Protein AF-A0A382DPL1-F1 (afdb_monomer)

Mean predicted aligned error: 4.15 Å

Foldseek 3Di:
DVVVVQLLVCCCVVVVDQAAEPAQEQDDPPDPDDPDGRVVVLVVVCVVCVVPPRYHYDHCCVVQVDPAPLSVLVVVCVVPVPDAAEAEDELVCLQCLVVGDPSVSVLVRYAYEYEYEPPRVVSNCVHPNNVPDDCVRYPYDDGDYDPDDPVVVVVD

Secondary structure (DSSP, 8-state):
-HHHHHHHHHHHHHHT-S-EEEE--SS-TTSSS-SS-HHHHHHHHHHHTTT-TTEEEE--HHHHT---HHHHHHHHHHH-TT---EEEEEHHHHHTGGGSTTHHHHHHHSEEEEE--TTTHHHHHTSHHHHHS-TTTEEEE--------TTGGG--

Radius of gyration: 15.37 Å; Cα contacts (8 Å, |Δi|>4): 193; chains: 1; bounding box: 34×36×38 Å

Organism: NCBI:txid408172

InterPro domains:
  IPR004821 Cytidyltransferase-like domain [PF01467] (1-155)
  IPR005248 Nicotinate/nicotinamide nucleotide adenylyltransferase [PTHR39321] (1-155)
  IPR014729 Rossmann-like alpha/beta/alpha sandwich fold [G3DSA:3.40.50.620] (1-156)

Structure (mmCIF, N/CA/C/O backbone):
data_AF-A0A382DPL1-F1
#
_entry.id   AF-A0A382DPL1-F1
#
loop_
_atom_site.group_PDB
_atom_site.id
_atom_site.type_symbol
_atom_site.label_atom_id
_atom_site.label_alt_id
_atom_site.label_comp_id
_atom_site.label_asym_id
_atom_site.label_entity_id
_atom_site.label_seq_id
_atom_site.pdbx_PDB_ins_code
_atom_site.Cartn_x
_atom_site.Cartn_y
_atom_site.Cartn_z
_atom_site.occupancy
_atom_site.B_iso_or_equiv
_atom_site.auth_seq_id
_atom_site.auth_comp_id
_atom_site.auth_asym_id
_atom_site.auth_atom_id
_atom_site.pdbx_PDB_model_num
ATOM 1 N N . HIS A 1 1 ? 4.024 -7.344 -13.446 1.00 90.81 1 HIS A N 1
ATOM 2 C CA . HIS A 1 1 ? 4.317 -8.790 -13.525 1.00 90.81 1 HIS A CA 1
ATOM 3 C C . HIS A 1 1 ? 3.385 -9.593 -12.619 1.00 90.81 1 HIS A C 1
ATOM 5 O O . HIS A 1 1 ? 2.714 -9.003 -11.774 1.00 90.81 1 HIS A O 1
ATOM 11 N N . ILE A 1 2 ? 3.393 -10.926 -12.748 1.00 90.69 2 ILE A N 1
ATOM 12 C CA . ILE A 1 2 ? 2.473 -11.855 -12.063 1.00 90.69 2 ILE A CA 1
ATOM 13 C C . ILE A 1 2 ? 2.517 -11.777 -10.528 1.00 90.69 2 ILE A C 1
ATOM 15 O O . ILE A 1 2 ? 1.486 -11.929 -9.882 1.00 90.69 2 ILE A O 1
ATOM 19 N N . GLY A 1 3 ? 3.676 -11.458 -9.936 1.00 92.12 3 GLY A N 1
ATOM 20 C CA . GLY A 1 3 ? 3.795 -11.275 -8.481 1.00 92.12 3 GLY A CA 1
ATOM 21 C C . GLY A 1 3 ? 2.789 -10.270 -7.894 1.00 92.12 3 GLY A C 1
ATOM 22 O O . GLY A 1 3 ? 2.149 -10.569 -6.893 1.00 92.12 3 GLY A O 1
ATOM 23 N N . HIS A 1 4 ? 2.568 -9.124 -8.555 1.00 94.50 4 HIS A N 1
ATOM 24 C CA . HIS A 1 4 ? 1.589 -8.128 -8.095 1.00 94.50 4 HIS A CA 1
ATOM 25 C C . HIS A 1 4 ? 0.142 -8.636 -8.189 1.00 94.50 4 HIS A C 1
ATOM 27 O O . HIS A 1 4 ? -0.670 -8.336 -7.316 1.00 94.50 4 HIS A O 1
ATOM 33 N N . ILE A 1 5 ? -0.175 -9.433 -9.217 1.00 95.38 5 ILE A N 1
ATOM 34 C CA . ILE A 1 5 ? -1.504 -10.037 -9.396 1.00 95.38 5 ILE A CA 1
ATOM 35 C C . ILE A 1 5 ? -1.773 -11.045 -8.280 1.00 95.38 5 ILE A C 1
ATOM 37 O O . ILE A 1 5 ? -2.808 -10.967 -7.628 1.00 95.38 5 ILE A O 1
ATOM 41 N N . LYS A 1 6 ? -0.822 -11.947 -8.006 1.00 94.50 6 LYS A N 1
ATOM 42 C CA . LYS A 1 6 ? -0.971 -12.956 -6.948 1.00 94.50 6 LYS A CA 1
ATOM 43 C C . LYS A 1 6 ? -1.140 -12.313 -5.564 1.00 94.50 6 LYS A C 1
ATOM 45 O O . LYS A 1 6 ? -2.035 -12.715 -4.833 1.00 94.50 6 LYS A O 1
ATOM 50 N N . ILE A 1 7 ? -0.370 -11.267 -5.245 1.00 95.44 7 ILE A N 1
ATOM 51 C CA . ILE A 1 7 ? -0.558 -10.486 -4.006 1.00 95.44 7 ILE A CA 1
ATOM 52 C C . ILE A 1 7 ? -1.963 -9.868 -3.949 1.00 95.44 7 ILE A C 1
ATOM 54 O O . ILE A 1 7 ? -2.631 -9.948 -2.924 1.00 95.44 7 ILE A O 1
ATOM 58 N N . SER A 1 8 ? -2.429 -9.281 -5.055 1.00 96.75 8 SER A N 1
ATOM 59 C CA . SER A 1 8 ? -3.752 -8.644 -5.121 1.00 96.75 8 SER A CA 1
ATOM 60 C C . SER A 1 8 ? -4.887 -9.656 -4.923 1.00 96.75 8 SER A C 1
ATOM 62 O O . SER A 1 8 ? -5.819 -9.389 -4.169 1.00 96.75 8 SER A O 1
ATOM 64 N N . ARG A 1 9 ? -4.797 -10.838 -5.545 1.00 96.12 9 ARG A N 1
ATOM 65 C CA . ARG A 1 9 ? -5.772 -11.926 -5.371 1.00 96.12 9 ARG A CA 1
ATOM 66 C C . ARG A 1 9 ? -5.817 -12.427 -3.929 1.00 96.12 9 ARG A C 1
ATOM 68 O O . ARG A 1 9 ? -6.902 -12.537 -3.367 1.00 96.12 9 ARG A O 1
ATOM 75 N N . GLU A 1 10 ? -4.659 -12.669 -3.316 1.00 96.00 10 GLU A N 1
ATOM 76 C CA . GLU A 1 10 ? -4.590 -13.108 -1.917 1.00 96.00 10 GLU A CA 1
ATOM 77 C C . GLU A 1 10 ? -5.125 -12.046 -0.952 1.00 96.00 10 GLU A C 1
ATOM 79 O O . GLU A 1 10 ? -5.878 -12.376 -0.038 1.00 96.00 10 GLU A O 1
ATOM 84 N N . ALA A 1 11 ? -4.802 -10.766 -1.173 1.00 96.81 11 ALA A N 1
ATOM 85 C CA . ALA A 1 11 ? -5.351 -9.670 -0.379 1.00 96.81 11 ALA A CA 1
ATOM 86 C C . ALA A 1 11 ? -6.881 -9.617 -0.490 1.00 96.81 11 ALA A C 1
ATOM 88 O O . ALA A 1 11 ? -7.566 -9.596 0.531 1.00 96.81 11 ALA A O 1
ATOM 89 N N . LYS A 1 12 ? -7.421 -9.665 -1.716 1.00 97.00 12 LYS A N 1
ATOM 90 C CA . LYS A 1 12 ? -8.871 -9.674 -1.942 1.00 97.00 12 LYS A CA 1
ATOM 91 C C . LYS A 1 12 ? -9.543 -10.861 -1.261 1.00 97.00 12 LYS A C 1
ATOM 93 O O . LYS A 1 12 ? -10.526 -10.658 -0.559 1.00 97.00 12 LYS A O 1
ATOM 98 N N . LYS A 1 13 ? -9.012 -12.075 -1.431 1.00 96.12 13 LYS A N 1
ATOM 99 C CA . LYS A 1 13 ? -9.584 -13.294 -0.843 1.00 96.12 13 LYS A CA 1
ATOM 100 C C . LYS A 1 13 ? -9.562 -13.248 0.686 1.00 96.12 13 LYS A C 1
ATOM 102 O O . LYS A 1 13 ? -10.585 -13.485 1.317 1.00 96.12 13 LYS A O 1
ATOM 107 N N . LYS A 1 14 ? -8.409 -12.936 1.284 1.00 95.81 14 LYS A N 1
ATOM 108 C CA . LYS A 1 14 ? -8.207 -13.024 2.739 1.00 95.81 14 LYS A CA 1
ATOM 109 C C . LYS A 1 14 ? -8.893 -11.903 3.520 1.00 95.81 14 LYS A C 1
ATOM 111 O O . LYS A 1 14 ? -9.301 -12.128 4.654 1.00 95.81 14 LYS A O 1
ATOM 116 N N . PHE A 1 15 ? -9.012 -10.719 2.925 1.00 95.44 15 PHE A N 1
ATOM 117 C CA . PHE A 1 15 ? -9.582 -9.533 3.576 1.00 95.44 15 PHE A CA 1
ATOM 118 C C . PHE A 1 15 ? -10.925 -9.106 2.978 1.00 95.44 15 PHE A C 1
ATOM 120 O O . PHE A 1 15 ? -11.406 -8.030 3.305 1.00 95.44 15 PHE A O 1
ATOM 127 N N . LYS A 1 16 ? -11.519 -9.936 2.104 1.00 96.69 16 LYS A N 1
ATOM 128 C CA . LYS A 1 16 ? -12.815 -9.697 1.446 1.00 96.69 16 LYS A CA 1
ATOM 129 C C . LYS A 1 16 ? -12.922 -8.300 0.814 1.00 96.69 16 LYS A C 1
ATOM 131 O O . LYS A 1 16 ? -13.961 -7.662 0.880 1.00 96.69 16 LYS A O 1
ATOM 136 N N . LEU A 1 17 ? -11.834 -7.820 0.204 1.00 97.38 17 LEU A N 1
ATOM 137 C CA . LEU A 1 17 ? -11.783 -6.469 -0.366 1.00 97.38 17 LEU A CA 1
ATOM 138 C C . LEU A 1 17 ? -12.744 -6.351 -1.556 1.00 97.38 17 LEU A C 1
ATOM 140 O O . LEU A 1 17 ? -12.694 -7.190 -2.463 1.00 97.38 17 LEU A O 1
ATOM 144 N N . ASP A 1 18 ? -13.534 -5.281 -1.620 1.00 96.94 18 ASP A N 1
ATOM 145 C CA . ASP A 1 18 ? -14.447 -5.023 -2.745 1.00 96.94 18 ASP A CA 1
ATOM 146 C C . ASP A 1 18 ? -13.667 -4.881 -4.056 1.00 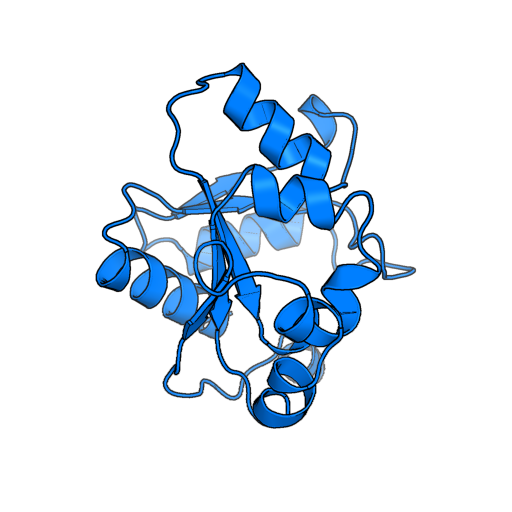96.94 18 ASP A C 1
ATOM 148 O O . ASP A 1 18 ? -13.871 -5.618 -5.029 1.00 96.94 18 ASP A O 1
ATOM 152 N N . TYR A 1 19 ? -12.669 -4.001 -4.044 1.00 96.75 19 TYR A N 1
ATOM 153 C CA . TYR A 1 19 ? -11.777 -3.745 -5.164 1.00 96.75 19 TYR A CA 1
ATOM 154 C C . TYR A 1 19 ? -10.377 -3.359 -4.678 1.00 96.75 19 TYR A C 1
ATOM 156 O O . TYR A 1 19 ? -10.152 -3.011 -3.520 1.00 96.75 19 TYR A O 1
ATOM 164 N N . ILE A 1 20 ? -9.407 -3.421 -5.586 1.00 98.38 20 ILE A N 1
ATOM 165 C CA . ILE A 1 20 ? -8.025 -3.010 -5.349 1.00 98.38 20 ILE A CA 1
ATOM 166 C C . ILE A 1 20 ? -7.653 -1.957 -6.377 1.00 98.38 20 ILE A C 1
ATOM 168 O O . ILE A 1 20 ? -7.856 -2.142 -7.575 1.00 98.38 20 ILE A O 1
ATOM 172 N N . ILE A 1 21 ? -7.043 -0.864 -5.927 1.00 98.06 21 ILE A N 1
ATOM 173 C CA . ILE A 1 21 ? -6.502 0.143 -6.834 1.00 98.06 21 ILE A CA 1
ATOM 174 C C . ILE A 1 21 ? -4.989 0.001 -6.911 1.00 98.06 21 ILE A C 1
ATOM 176 O O . ILE A 1 21 ? -4.270 0.190 -5.931 1.00 98.06 21 ILE A O 1
ATOM 180 N N . TRP A 1 22 ? -4.485 -0.264 -8.111 1.00 97.88 22 TRP A N 1
ATOM 181 C CA . TRP A 1 22 ? -3.080 -0.049 -8.423 1.00 97.88 22 TRP A CA 1
ATOM 182 C C . TRP A 1 22 ? -2.883 1.425 -8.770 1.00 97.88 22 TRP A C 1
ATOM 184 O O . TRP A 1 22 ? -3.079 1.857 -9.911 1.00 97.88 22 TRP A O 1
ATOM 194 N N . ALA A 1 23 ? -2.505 2.201 -7.755 1.00 96.38 23 ALA A N 1
ATOM 195 C CA . ALA A 1 23 ? -2.141 3.603 -7.899 1.00 96.38 23 ALA A CA 1
ATOM 196 C C . ALA A 1 23 ? -0.731 3.713 -8.500 1.00 96.38 23 ALA A C 1
ATOM 198 O O . ALA A 1 23 ? 0.278 3.544 -7.813 1.00 96.38 23 ALA A O 1
ATOM 199 N N . ILE A 1 24 ? -0.657 3.966 -9.805 1.00 94.81 24 ILE A N 1
ATOM 200 C CA . ILE A 1 24 ? 0.618 4.112 -10.509 1.00 94.81 24 ILE A CA 1
ATOM 201 C C . ILE A 1 24 ? 1.196 5.498 -10.201 1.00 94.81 24 ILE A C 1
ATOM 203 O O . ILE A 1 24 ? 0.476 6.489 -10.255 1.00 94.81 24 ILE A O 1
ATOM 207 N N . THR A 1 25 ? 2.492 5.578 -9.899 1.00 92.44 25 THR A N 1
ATOM 208 C CA . THR A 1 25 ? 3.187 6.843 -9.591 1.00 92.44 25 THR A CA 1
ATOM 209 C C . THR A 1 25 ? 4.021 7.339 -10.772 1.00 92.44 25 THR A C 1
ATOM 211 O O . THR A 1 25 ? 4.514 6.506 -11.540 1.00 92.44 25 THR A O 1
ATOM 214 N N . LYS A 1 26 ? 4.239 8.655 -10.956 1.00 90.25 26 LYS A N 1
ATOM 215 C CA . LYS A 1 26 ? 5.176 9.170 -11.990 1.00 90.25 26 LYS A CA 1
ATOM 216 C C . LYS A 1 26 ? 6.591 8.676 -11.716 1.00 90.25 26 LYS A C 1
ATOM 218 O O . LYS A 1 26 ? 7.248 8.146 -12.610 1.00 90.25 26 LYS A O 1
ATOM 223 N N . LYS A 1 27 ? 7.013 8.790 -10.459 1.00 87.06 27 LYS A N 1
ATOM 224 C CA . LYS A 1 27 ? 8.312 8.355 -9.952 1.00 87.06 27 LYS A CA 1
ATOM 225 C C . LYS A 1 27 ? 8.155 7.911 -8.503 1.00 87.06 27 LYS A C 1
ATOM 227 O O . LYS A 1 27 ?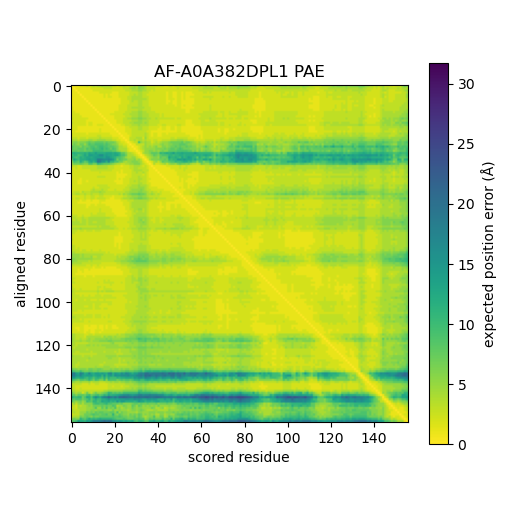 7.468 8.572 -7.729 1.00 87.06 27 LYS A O 1
ATOM 232 N N . ASN A 1 28 ? 8.818 6.819 -8.131 1.00 80.44 28 ASN A N 1
ATOM 233 C CA . ASN A 1 28 ? 8.947 6.464 -6.722 1.00 80.44 28 ASN A CA 1
ATOM 234 C C . ASN A 1 28 ? 9.733 7.587 -6.002 1.00 80.44 28 ASN A C 1
ATOM 236 O O . ASN A 1 28 ? 10.834 7.897 -6.457 1.00 80.44 28 ASN A O 1
ATOM 240 N N . PRO A 1 29 ? 9.209 8.186 -4.914 1.00 76.31 29 PRO A N 1
ATOM 241 C CA . PRO A 1 29 ? 9.887 9.263 -4.186 1.00 76.31 29 PRO A CA 1
ATOM 242 C C . PRO A 1 29 ? 11.299 8.896 -3.713 1.00 76.31 29 PRO A C 1
ATOM 244 O O . PRO A 1 29 ? 12.160 9.760 -3.636 1.00 76.31 29 PRO A O 1
ATOM 247 N N . PHE A 1 30 ? 11.543 7.612 -3.449 1.00 76.25 30 PHE A N 1
ATOM 248 C CA . PHE A 1 30 ? 12.813 7.071 -2.962 1.00 76.25 30 PHE A CA 1
ATOM 249 C C . PHE A 1 30 ? 13.760 6.639 -4.091 1.00 76.25 30 PHE A C 1
ATOM 251 O O . PHE A 1 30 ? 14.712 5.900 -3.853 1.00 76.25 30 PHE A O 1
ATOM 258 N N . LYS A 1 31 ? 13.470 7.013 -5.344 1.00 78.19 31 LYS A N 1
ATOM 259 C CA . LYS A 1 31 ? 14.317 6.715 -6.505 1.00 78.19 31 LYS A CA 1
ATOM 260 C C . LYS A 1 31 ? 14.597 7.978 -7.309 1.00 78.19 31 LYS A C 1
ATOM 262 O O . LYS A 1 31 ? 13.704 8.792 -7.547 1.00 78.19 31 LYS A O 1
ATOM 267 N N . ASN A 1 32 ? 15.821 8.078 -7.821 1.00 76.56 32 ASN A N 1
ATOM 268 C CA . ASN A 1 32 ? 16.254 9.228 -8.618 1.00 76.56 32 ASN A CA 1
ATOM 269 C C . ASN A 1 32 ? 15.521 9.296 -9.964 1.00 76.56 32 ASN A C 1
ATOM 271 O O . ASN A 1 32 ? 15.067 10.368 -10.358 1.00 76.56 32 ASN A O 1
ATOM 275 N N . LYS A 1 33 ? 15.319 8.146 -10.623 1.00 78.94 33 LYS A N 1
ATOM 276 C CA . LYS A 1 33 ? 14.655 8.029 -11.932 1.00 78.94 33 LYS A CA 1
ATOM 277 C C . LYS A 1 33 ? 13.621 6.894 -11.942 1.00 78.94 33 LYS A C 1
ATOM 279 O O . LYS A 1 33 ? 13.713 5.935 -11.171 1.00 78.94 33 LYS A O 1
ATOM 284 N N . SER A 1 34 ? 12.620 6.999 -12.819 1.00 78.81 34 SER A N 1
ATOM 285 C CA . SER A 1 34 ? 11.723 5.880 -13.144 1.00 78.81 34 SER A CA 1
ATOM 286 C C . SER A 1 34 ? 12.341 5.062 -14.274 1.00 78.81 34 SER A C 1
ATOM 288 O O . SER A 1 34 ? 12.715 5.629 -15.291 1.00 78.81 34 SER A O 1
ATOM 290 N N . ALA A 1 35 ? 12.401 3.737 -14.125 1.00 75.50 35 ALA A N 1
ATOM 291 C CA . ALA A 1 35 ? 12.996 2.847 -15.129 1.00 75.50 35 ALA A CA 1
ATOM 292 C C . ALA A 1 35 ? 12.190 2.749 -16.440 1.00 75.50 35 ALA A C 1
ATOM 294 O O . ALA A 1 35 ? 12.654 2.169 -17.409 1.00 75.50 35 ALA A O 1
ATOM 295 N N . SER A 1 36 ? 10.952 3.245 -16.460 1.00 79.75 36 SER A N 1
ATOM 296 C CA . SER A 1 36 ? 10.108 3.293 -17.658 1.00 79.75 36 SER A CA 1
ATOM 297 C C . SER A 1 36 ? 9.119 4.451 -17.584 1.00 79.75 36 SER A C 1
ATOM 299 O O . SER A 1 36 ? 8.727 4.897 -16.491 1.00 79.75 36 SER A O 1
ATOM 301 N N . ASN A 1 37 ? 8.699 4.927 -18.758 1.00 89.81 37 ASN A N 1
ATOM 302 C CA . ASN A 1 37 ? 7.736 6.014 -18.875 1.00 89.81 37 ASN A CA 1
ATOM 303 C C . ASN A 1 37 ? 6.371 5.619 -18.272 1.00 89.81 37 ASN A C 1
ATOM 305 O O . ASN A 1 37 ? 5.961 4.453 -18.275 1.00 89.81 37 ASN A O 1
ATOM 309 N N . LEU 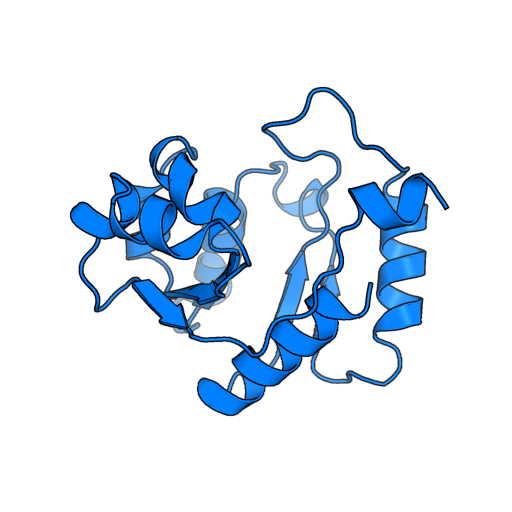A 1 38 ? 5.668 6.607 -17.711 1.00 92.44 38 LEU A N 1
ATOM 310 C CA . LEU A 1 38 ? 4.405 6.397 -16.998 1.00 92.44 38 LEU A CA 1
ATOM 311 C C . LEU A 1 38 ? 3.337 5.746 -17.888 1.00 92.44 38 LEU A C 1
ATOM 313 O O . LEU A 1 38 ? 2.675 4.799 -17.460 1.00 92.44 38 LEU A O 1
ATOM 317 N N . ARG A 1 39 ? 3.192 6.225 -19.131 1.00 93.62 39 ARG A N 1
ATOM 318 C CA . ARG A 1 39 ? 2.174 5.749 -20.079 1.00 93.62 39 ARG A CA 1
ATOM 319 C C . ARG A 1 39 ? 2.344 4.260 -20.385 1.00 93.62 39 ARG A C 1
ATOM 321 O O . ARG A 1 39 ? 1.368 3.514 -20.350 1.00 93.62 39 ARG A O 1
ATOM 328 N N . SER A 1 40 ? 3.580 3.813 -20.587 1.00 93.69 40 SER A N 1
ATOM 329 C CA . SER A 1 40 ? 3.916 2.409 -20.843 1.00 93.69 40 SER A CA 1
ATOM 330 C C . SER A 1 40 ? 3.650 1.538 -19.626 1.00 93.69 40 SER A C 1
ATOM 332 O O . SER A 1 40 ? 3.057 0.471 -19.768 1.00 93.69 40 SER A O 1
ATOM 334 N N . ARG A 1 41 ? 3.976 2.007 -18.412 1.00 93.94 41 ARG A N 1
ATOM 335 C CA . ARG A 1 41 ? 3.632 1.282 -17.175 1.00 93.94 41 ARG A CA 1
ATOM 336 C C . ARG A 1 41 ? 2.126 1.133 -16.994 1.00 93.94 41 ARG A C 1
ATOM 338 O O . ARG A 1 41 ? 1.678 0.052 -16.627 1.00 93.94 41 ARG A O 1
ATOM 345 N N . ILE A 1 42 ? 1.345 2.175 -17.287 1.00 95.88 42 ILE A N 1
ATOM 346 C CA . ILE A 1 42 ? -0.123 2.110 -17.244 1.00 95.88 42 ILE A CA 1
ATOM 347 C C . ILE A 1 42 ? -0.652 1.130 -18.300 1.00 95.88 42 ILE A C 1
ATOM 349 O O . ILE A 1 42 ? -1.466 0.272 -17.963 1.00 95.88 42 ILE A O 1
ATOM 353 N N . LYS A 1 43 ? -0.181 1.214 -19.554 1.00 96.00 43 LYS A N 1
ATOM 354 C CA . LYS A 1 43 ? -0.588 0.305 -20.645 1.00 96.00 43 LYS A CA 1
ATOM 355 C C . LYS A 1 43 ? -0.275 -1.151 -20.296 1.00 96.00 43 LYS A C 1
ATOM 357 O O . LYS A 1 43 ? -1.142 -2.014 -20.406 1.00 96.00 43 LYS A O 1
ATOM 362 N N . TYR A 1 44 ? 0.935 -1.413 -19.808 1.00 95.00 44 TYR A N 1
ATOM 363 C CA . TYR A 1 44 ? 1.355 -2.742 -19.378 1.00 95.00 44 TYR A CA 1
ATOM 364 C C . TYR A 1 44 ? 0.539 -3.248 -18.183 1.00 95.00 44 TYR A C 1
ATOM 366 O O . TYR A 1 44 ? 0.070 -4.383 -18.207 1.00 95.00 44 TYR A O 1
ATOM 374 N N . ALA A 1 45 ? 0.306 -2.408 -17.167 1.00 96.00 45 ALA A N 1
ATOM 375 C CA . ALA A 1 45 ? -0.525 -2.764 -16.021 1.00 96.00 45 ALA A CA 1
ATOM 376 C C . ALA A 1 45 ? -1.941 -3.164 -16.464 1.00 96.00 45 ALA A C 1
ATOM 378 O O . ALA A 1 45 ? -2.398 -4.241 -16.096 1.00 96.00 45 ALA A O 1
ATOM 379 N N . LYS A 1 46 ? -2.586 -2.362 -17.326 1.00 96.31 46 LYS A N 1
ATOM 380 C CA . LYS A 1 46 ? -3.904 -2.678 -17.905 1.00 96.31 46 LYS A CA 1
ATOM 381 C C . LYS A 1 46 ? -3.901 -4.011 -18.659 1.00 96.31 46 LYS A C 1
ATOM 383 O O . LYS A 1 46 ? -4.818 -4.804 -18.478 1.00 96.31 46 LYS A O 1
ATOM 388 N N . LYS A 1 47 ? -2.860 -4.286 -19.456 1.00 95.88 47 LYS A N 1
ATOM 389 C CA . LYS A 1 47 ? -2.721 -5.553 -20.195 1.00 95.88 47 LYS A CA 1
ATOM 390 C C . LYS A 1 47 ? -2.688 -6.757 -19.250 1.00 95.88 47 LYS A C 1
ATOM 392 O O . LYS A 1 47 ? -3.397 -7.730 -19.486 1.00 95.88 47 LYS A O 1
ATOM 397 N N . ILE A 1 48 ? -1.888 -6.700 -18.182 1.00 95.38 48 ILE A N 1
ATOM 398 C CA . ILE A 1 48 ? -1.708 -7.862 -17.297 1.00 95.38 48 ILE A CA 1
ATOM 399 C C . ILE A 1 48 ? -2.892 -8.104 -16.356 1.00 95.38 48 ILE A C 1
ATOM 401 O O . ILE A 1 48 ? -3.078 -9.236 -15.924 1.00 95.38 48 ILE A O 1
ATOM 405 N N . ILE A 1 49 ? -3.699 -7.082 -16.052 1.00 96.50 49 ILE A N 1
ATOM 406 C CA . ILE A 1 49 ? -4.882 -7.228 -15.191 1.00 96.50 49 ILE A CA 1
ATOM 407 C C . ILE A 1 49 ? -6.172 -7.533 -15.968 1.00 96.50 49 ILE A C 1
ATOM 409 O O . ILE A 1 49 ? -7.240 -7.501 -15.372 1.00 96.50 49 ILE A O 1
ATOM 413 N N . LYS A 1 50 ? -6.119 -7.830 -17.279 1.00 93.62 50 LYS A N 1
ATOM 414 C CA . LYS A 1 50 ? -7.319 -7.996 -18.132 1.00 93.62 50 LYS A CA 1
ATOM 415 C C . LYS A 1 50 ? -8.344 -9.002 -17.572 1.00 93.62 50 LYS A C 1
ATOM 417 O O . LYS A 1 50 ? -9.537 -8.829 -17.784 1.00 93.62 50 LYS A O 1
ATOM 422 N N . LYS A 1 51 ? -7.886 -10.031 -16.846 1.00 94.12 51 LYS A N 1
ATOM 423 C CA . LYS A 1 51 ? -8.739 -11.046 -16.195 1.00 94.12 51 LYS A CA 1
ATOM 424 C C . LYS A 1 51 ? -9.120 -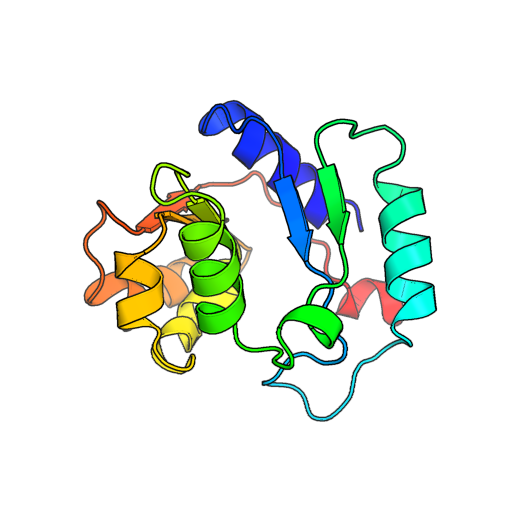10.706 -14.739 1.00 94.12 51 LYS A C 1
ATOM 426 O O . LYS A 1 51 ? -9.953 -11.385 -14.154 1.00 94.12 51 LYS A O 1
ATOM 431 N N . GLU A 1 52 ? -8.558 -9.647 -14.154 1.00 96.94 52 GLU A N 1
ATOM 432 C CA . GLU A 1 52 ? -8.758 -9.244 -12.755 1.00 96.94 52 GLU A CA 1
ATOM 433 C C . GLU A 1 52 ? -9.763 -8.089 -12.640 1.00 96.94 52 GLU A C 1
ATOM 435 O O . GLU A 1 52 ? -9.386 -6.944 -12.391 1.00 96.94 52 GLU A O 1
ATOM 440 N N . LYS A 1 53 ? -11.063 -8.376 -12.793 1.00 95.94 53 LYS A N 1
ATOM 441 C CA . LYS A 1 53 ? -12.123 -7.341 -12.798 1.00 95.94 53 LYS A CA 1
ATOM 442 C C . LYS A 1 53 ? -12.174 -6.474 -11.526 1.00 95.94 53 LYS A C 1
ATOM 444 O O . LYS A 1 53 ? -12.663 -5.352 -11.564 1.00 95.94 53 LYS A O 1
ATOM 449 N N . PHE A 1 54 ? -11.643 -6.971 -10.408 1.00 97.56 54 PHE A N 1
ATOM 450 C CA . PHE A 1 54 ? -11.584 -6.251 -9.133 1.00 97.56 54 PHE A CA 1
ATOM 451 C C . PHE A 1 54 ? -10.388 -5.293 -9.008 1.00 97.56 54 PHE A C 1
ATOM 453 O O . PHE A 1 54 ? -10.288 -4.590 -8.003 1.00 97.56 54 PHE A O 1
ATOM 460 N N . ILE A 1 55 ? -9.454 -5.280 -9.967 1.00 98.44 55 ILE A N 1
ATOM 461 C CA . ILE A 1 55 ? -8.286 -4.393 -9.942 1.00 98.44 55 ILE A CA 1
ATOM 462 C C . ILE A 1 55 ? -8.527 -3.204 -10.869 1.00 98.44 55 ILE A C 1
ATOM 464 O O . ILE A 1 55 ? -8.808 -3.360 -12.053 1.00 98.44 55 ILE A O 1
ATOM 468 N N . GLN A 1 56 ? -8.329 -1.996 -10.353 1.00 97.88 56 GLN A N 1
ATOM 469 C CA . GLN A 1 56 ? -8.383 -0.764 -11.131 1.00 97.88 56 GLN A CA 1
ATOM 470 C C . GLN A 1 56 ? -6.991 -0.148 -11.267 1.00 97.88 56 GLN A C 1
ATOM 472 O O . GLN A 1 56 ? -6.276 0.029 -10.282 1.00 97.88 56 GLN A O 1
ATOM 477 N N . ILE A 1 57 ? -6.613 0.242 -12.487 1.00 97.88 57 ILE A N 1
ATOM 478 C CA . ILE A 1 57 ? -5.394 1.027 -12.726 1.00 97.88 57 ILE A CA 1
ATOM 479 C C . ILE A 1 57 ? -5.757 2.508 -12.714 1.00 97.88 57 ILE A C 1
ATOM 481 O O . ILE A 1 57 ? -6.545 2.960 -13.548 1.00 97.88 57 ILE A O 1
ATOM 485 N N . LYS A 1 58 ? -5.166 3.277 -11.798 1.00 97.38 58 LYS A N 1
ATOM 486 C CA . LYS A 1 58 ? -5.435 4.715 -11.666 1.00 97.38 58 LYS A CA 1
ATOM 487 C C . LYS A 1 58 ? -4.142 5.506 -11.507 1.00 97.38 58 LYS A C 1
ATOM 489 O O . LYS A 1 58 ? -3.166 5.033 -10.926 1.00 97.38 58 LYS A O 1
ATOM 494 N N . PHE A 1 59 ? -4.161 6.730 -12.022 1.00 96.88 59 PHE A N 1
ATOM 495 C CA . PHE A 1 59 ? -3.088 7.703 -11.870 1.00 96.88 59 PHE A CA 1
ATOM 496 C C . PHE A 1 59 ? -3.635 8.942 -11.153 1.00 96.88 59 PHE A C 1
ATOM 498 O O . PHE A 1 59 ? -4.364 9.731 -11.747 1.00 96.88 59 PHE A O 1
ATOM 505 N N . TYR A 1 60 ? -3.320 9.089 -9.864 1.00 96.88 60 TYR A N 1
ATOM 506 C CA . TYR A 1 60 ? -3.919 10.129 -9.017 1.00 96.88 60 TYR A CA 1
ATOM 507 C C . TYR A 1 60 ? -3.074 11.392 -8.867 1.00 96.88 60 TYR A C 1
ATOM 509 O O . TYR A 1 60 ? -3.606 12.427 -8.473 1.00 96.88 60 TYR A O 1
ATOM 517 N N . GLU A 1 61 ? -1.776 11.347 -9.172 1.00 95.75 61 GLU A N 1
ATOM 518 C CA . GLU A 1 61 ? -0.869 12.440 -8.799 1.00 95.75 61 GLU A CA 1
ATOM 519 C C . GLU A 1 61 ? -1.207 13.768 -9.495 1.00 95.75 61 GLU A C 1
ATOM 521 O O . GLU A 1 61 ? -0.954 14.819 -8.920 1.00 95.75 61 GLU A O 1
ATOM 526 N N . ASN A 1 62 ? -1.828 13.756 -10.684 1.00 94.62 62 ASN A N 1
ATOM 527 C CA . ASN A 1 62 ? -2.296 14.992 -11.331 1.00 94.62 62 ASN A CA 1
ATOM 528 C C . ASN A 1 62 ? -3.470 15.646 -10.588 1.00 94.62 62 ASN A C 1
ATOM 530 O O . ASN A 1 62 ? -3.551 16.872 -10.560 1.00 94.62 62 ASN A O 1
ATOM 534 N N . LYS A 1 63 ? -4.358 14.839 -9.993 1.00 95.38 63 LYS A N 1
ATOM 535 C CA . LYS A 1 63 ? -5.519 15.319 -9.233 1.00 95.38 63 LYS A CA 1
ATOM 536 C C . LYS A 1 63 ? -5.129 15.733 -7.815 1.00 95.38 63 LYS A C 1
ATOM 538 O O . LYS A 1 63 ? -5.611 16.733 -7.311 1.00 95.38 63 LYS A O 1
ATOM 543 N N . ILE A 1 64 ? -4.238 14.969 -7.184 1.00 96.50 64 ILE A N 1
ATOM 544 C CA . ILE A 1 64 ? -3.789 15.193 -5.800 1.00 96.50 64 ILE A CA 1
ATOM 545 C C . ILE A 1 64 ? -2.640 16.210 -5.732 1.00 96.50 64 ILE A C 1
ATOM 547 O O . ILE A 1 64 ? -2.338 16.724 -4.660 1.00 96.50 64 ILE A O 1
ATOM 551 N N . LYS A 1 65 ? -1.976 16.483 -6.864 1.00 95.88 65 LYS A N 1
ATOM 552 C CA . LYS A 1 65 ? -0.756 17.304 -6.956 1.00 95.88 65 LYS A CA 1
ATOM 553 C C . LYS A 1 65 ? 0.356 16.806 -6.021 1.00 95.88 65 LYS A C 1
ATOM 555 O O . LYS A 1 65 ? 1.143 17.572 -5.480 1.00 95.88 65 LYS A O 1
ATOM 560 N N . SER A 1 66 ? 0.423 15.489 -5.807 1.00 94.38 66 SER A N 1
ATOM 561 C CA . SER A 1 66 ? 1.420 14.855 -4.943 1.00 94.38 66 SER A CA 1
ATOM 562 C C . SER A 1 66 ? 1.585 13.370 -5.253 1.00 94.38 66 SER A C 1
ATOM 564 O O . SER A 1 66 ? 0.628 12.703 -5.641 1.00 94.38 66 SER A O 1
ATOM 566 N N . ASN A 1 67 ? 2.787 12.845 -5.009 1.00 91.25 67 ASN A N 1
ATOM 567 C CA . ASN A 1 67 ? 3.120 11.419 -5.067 1.00 91.25 67 ASN A CA 1
ATOM 568 C C . ASN A 1 67 ? 3.287 10.777 -3.674 1.00 91.25 67 ASN A C 1
ATOM 570 O O . ASN A 1 67 ? 3.756 9.644 -3.562 1.00 91.25 67 ASN A O 1
ATOM 574 N N . ARG A 1 68 ? 2.943 11.498 -2.597 1.00 94.56 68 ARG A N 1
ATOM 575 C CA . ARG A 1 68 ? 3.063 10.998 -1.220 1.00 94.56 68 ARG A CA 1
ATOM 576 C C . ARG A 1 68 ? 1.858 10.131 -0.850 1.00 94.56 68 ARG A C 1
ATOM 578 O O . ARG A 1 68 ? 0.715 10.563 -0.983 1.00 94.56 68 ARG A O 1
ATOM 585 N N . THR A 1 69 ? 2.112 8.952 -0.284 1.00 95.81 69 THR A N 1
ATOM 586 C CA . THR A 1 69 ? 1.077 7.981 0.124 1.00 95.81 69 THR A CA 1
ATOM 587 C C . THR A 1 69 ? 0.037 8.573 1.076 1.00 95.81 69 THR A C 1
ATOM 589 O O . THR A 1 69 ? -1.156 8.348 0.895 1.00 95.81 69 THR A O 1
ATOM 592 N N . ILE A 1 70 ? 0.459 9.392 2.047 1.00 97.19 70 ILE A N 1
ATOM 593 C CA . ILE A 1 70 ? -0.467 10.050 2.982 1.00 97.19 70 ILE A CA 1
ATOM 594 C C . ILE A 1 70 ? -1.481 10.954 2.264 1.00 97.19 70 ILE A C 1
ATOM 596 O O . ILE A 1 70 ? -2.646 10.997 2.649 1.00 97.19 70 ILE A O 1
ATOM 600 N N . ASN A 1 71 ? -1.074 11.626 1.183 1.00 97.50 71 ASN A N 1
ATOM 601 C CA . ASN A 1 71 ? -1.959 12.501 0.414 1.00 97.50 71 ASN A CA 1
ATOM 602 C C . ASN A 1 71 ? -2.972 11.687 -0.398 1.00 97.50 71 ASN A C 1
ATOM 604 O O . ASN A 1 71 ? -4.132 12.080 -0.488 1.00 97.50 71 ASN A O 1
ATOM 608 N N . LEU A 1 72 ? -2.568 10.515 -0.902 1.00 97.38 72 LEU A N 1
ATOM 609 C CA . LEU A 1 72 ? -3.477 9.560 -1.540 1.00 97.38 72 LEU A CA 1
ATOM 610 C C . LEU A 1 72 ? -4.533 9.023 -0.565 1.00 97.38 72 LEU A C 1
ATOM 612 O O . LEU A 1 72 ? -5.717 9.009 -0.889 1.00 97.38 72 LEU A O 1
ATOM 616 N N . ILE A 1 73 ? -4.126 8.633 0.644 1.00 97.44 73 ILE A N 1
ATOM 617 C CA . ILE A 1 73 ? -5.054 8.145 1.676 1.00 97.44 73 ILE A CA 1
ATOM 618 C C . ILE A 1 73 ? -6.019 9.254 2.103 1.00 97.44 73 ILE A C 1
ATOM 620 O O . ILE A 1 73 ? -7.227 9.031 2.173 1.00 97.44 73 ILE A O 1
ATOM 624 N N . ASN A 1 74 ? -5.506 10.466 2.332 1.00 97.81 74 ASN A N 1
ATOM 625 C CA . ASN A 1 74 ? -6.336 11.620 2.671 1.00 97.81 74 ASN A CA 1
ATOM 626 C C . ASN A 1 74 ? -7.344 11.941 1.562 1.00 97.81 74 ASN A C 1
ATOM 628 O O . ASN A 1 74 ? -8.487 12.259 1.868 1.00 97.81 74 ASN A O 1
ATOM 632 N N . TYR A 1 75 ? -6.947 11.835 0.292 1.00 97.81 75 TYR A N 1
ATOM 633 C CA . TYR A 1 75 ? -7.850 12.033 -0.839 1.00 97.81 75 TYR A CA 1
ATOM 634 C C . TYR A 1 75 ? -9.039 11.059 -0.800 1.00 97.81 75 TYR A C 1
ATOM 636 O O . TYR A 1 75 ? -10.180 11.500 -0.907 1.00 97.81 75 TYR A O 1
ATOM 644 N N . PHE A 1 76 ? -8.809 9.763 -0.559 1.00 97.00 76 PHE A N 1
ATOM 645 C CA . PHE A 1 76 ? -9.909 8.798 -0.434 1.00 97.00 76 PHE A CA 1
ATOM 646 C C . PHE A 1 76 ? -10.772 9.032 0.808 1.00 97.00 76 PHE A C 1
ATOM 648 O O . PHE A 1 76 ? -11.995 9.026 0.702 1.00 97.00 76 PHE A O 1
ATOM 655 N N . LYS A 1 77 ? -10.164 9.313 1.967 1.00 96.00 77 LYS A N 1
ATOM 656 C CA . LYS A 1 77 ? -10.915 9.627 3.195 1.00 96.00 77 LYS A CA 1
ATOM 657 C C . LYS A 1 77 ? -11.757 10.902 3.074 1.00 96.00 77 LYS A C 1
ATOM 659 O O . LYS A 1 77 ? -12.799 10.981 3.714 1.00 96.00 77 LYS A O 1
ATOM 664 N N . LYS A 1 78 ? -11.329 11.884 2.269 1.00 96.44 78 LYS A N 1
ATOM 665 C CA . LYS A 1 78 ? -12.127 13.083 1.960 1.00 96.44 78 LYS A 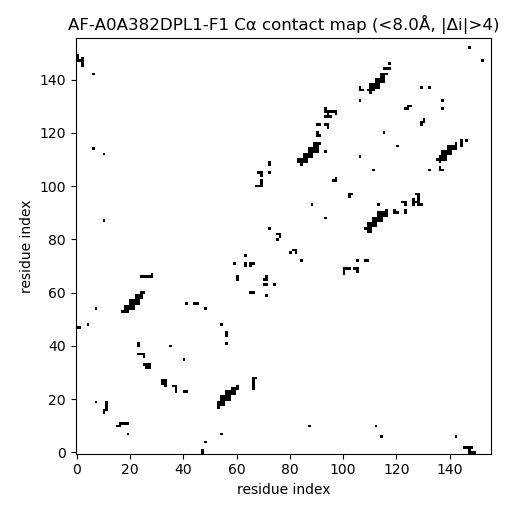CA 1
ATOM 666 C C . LYS A 1 78 ? -13.362 12.752 1.124 1.00 96.44 78 LYS A C 1
ATOM 668 O O . LYS A 1 78 ? -14.403 13.341 1.366 1.00 96.44 78 LYS A O 1
ATOM 673 N N . ILE A 1 79 ? -13.248 11.818 0.176 1.00 95.38 79 ILE A N 1
ATOM 674 C CA . ILE A 1 79 ? -14.386 11.368 -0.640 1.00 95.38 79 ILE A CA 1
ATOM 675 C C . ILE A 1 79 ? -15.396 10.617 0.224 1.00 95.38 79 ILE A C 1
ATOM 677 O O . ILE A 1 79 ? -16.591 10.865 0.131 1.00 95.38 79 ILE A O 1
ATOM 681 N N . ASN A 1 80 ? -14.921 9.696 1.063 1.00 95.06 80 ASN A N 1
ATOM 682 C CA . ASN A 1 80 ? -15.780 8.969 1.983 1.00 95.06 80 ASN A CA 1
ATOM 683 C C . ASN A 1 80 ? -14.996 8.560 3.240 1.00 95.06 80 ASN A C 1
ATOM 685 O O . ASN A 1 80 ? -14.075 7.738 3.199 1.00 95.06 80 ASN A O 1
ATOM 689 N N . LYS A 1 81 ? -15.396 9.123 4.386 1.00 93.44 81 LYS A N 1
ATOM 690 C CA . LYS A 1 81 ? -14.754 8.881 5.687 1.00 93.44 81 LYS A CA 1
ATOM 691 C C . LYS A 1 81 ? -14.917 7.430 6.164 1.00 93.44 81 LYS A C 1
ATOM 693 O O . LYS A 1 81 ? -14.023 6.928 6.853 1.00 93.44 81 LYS A O 1
ATOM 698 N N . LYS A 1 82 ? -15.999 6.757 5.747 1.00 94.44 82 LYS A N 1
ATOM 699 C CA . LYS A 1 82 ? -16.356 5.377 6.119 1.00 94.44 82 LYS A CA 1
ATOM 700 C C . LYS A 1 82 ? -15.569 4.305 5.353 1.00 94.44 82 LYS A C 1
ATOM 702 O O . LYS A 1 82 ? -15.694 3.135 5.682 1.00 94.44 82 LYS A O 1
ATOM 707 N N . LEU A 1 83 ? -14.746 4.674 4.362 1.00 95.12 83 LEU A N 1
ATOM 708 C CA . LEU A 1 83 ? -13.927 3.698 3.630 1.00 95.12 83 LEU A CA 1
ATOM 709 C C . LEU A 1 83 ? -12.956 2.975 4.569 1.00 95.12 83 LEU A C 1
ATOM 711 O O . LEU A 1 83 ? -12.132 3.629 5.222 1.00 95.12 83 LEU A O 1
ATOM 715 N N . ASP A 1 84 ? -12.997 1.643 4.571 1.00 94.88 84 ASP A N 1
ATOM 716 C CA . ASP A 1 84 ? -11.962 0.812 5.181 1.00 94.88 84 ASP A CA 1
ATOM 717 C C . ASP A 1 84 ? -10.801 0.639 4.191 1.00 94.88 84 ASP A C 1
ATOM 719 O O . ASP A 1 84 ? -10.895 -0.053 3.176 1.00 94.88 84 ASP A O 1
ATOM 723 N N . ILE A 1 85 ? -9.712 1.371 4.429 1.00 96.88 85 ILE A N 1
ATOM 724 C CA . ILE A 1 85 ? -8.593 1.462 3.488 1.00 96.88 85 ILE A CA 1
ATOM 725 C C . ILE A 1 85 ? -7.527 0.449 3.884 1.00 96.88 85 ILE A C 1
ATOM 727 O O . ILE A 1 85 ? -7.010 0.498 4.997 1.00 96.88 85 ILE A O 1
ATOM 731 N N . TYR A 1 86 ? -7.117 -0.379 2.923 1.00 97.69 86 TYR A N 1
ATOM 732 C CA . TYR A 1 86 ? -5.994 -1.301 3.063 1.00 97.69 86 TYR A CA 1
ATOM 733 C C . TYR A 1 86 ? -4.813 -0.854 2.198 1.00 97.69 86 TYR A C 1
ATOM 735 O O . TYR A 1 86 ? -4.909 -0.799 0.970 1.00 97.69 86 TYR A O 1
ATOM 743 N N . PHE A 1 87 ? -3.678 -0.548 2.825 1.00 97.62 87 PHE A N 1
ATOM 744 C CA . PHE A 1 87 ? -2.437 -0.225 2.133 1.00 97.62 87 PHE A CA 1
ATOM 745 C C . PHE A 1 87 ? -1.554 -1.470 2.004 1.00 97.62 87 PHE A C 1
ATOM 747 O O . PHE A 1 87 ? -0.963 -1.943 2.974 1.00 97.62 87 PHE A O 1
ATOM 754 N N . ILE A 1 88 ? -1.484 -2.015 0.788 1.00 97.50 88 ILE A N 1
ATOM 755 C CA . ILE A 1 88 ? -0.776 -3.265 0.491 1.00 97.50 88 ILE A CA 1
ATOM 756 C C . ILE A 1 88 ? 0.677 -2.969 0.110 1.00 97.50 88 ILE A C 1
ATOM 758 O O . ILE A 1 88 ? 0.940 -2.287 -0.883 1.00 97.50 88 ILE A O 1
ATOM 762 N N . ILE A 1 89 ? 1.624 -3.534 0.859 1.00 95.50 89 ILE A N 1
ATOM 763 C CA . ILE A 1 89 ? 3.065 -3.415 0.606 1.00 95.50 89 ILE A CA 1
ATOM 764 C C . ILE A 1 89 ? 3.783 -4.760 0.750 1.00 95.50 89 ILE A C 1
ATOM 766 O O . ILE A 1 89 ? 3.269 -5.713 1.327 1.00 95.50 89 ILE A O 1
ATOM 770 N N . GLY A 1 90 ? 5.003 -4.840 0.218 1.00 93.69 90 GLY A N 1
ATOM 771 C CA . GLY A 1 90 ? 5.901 -5.971 0.461 1.00 93.69 90 GLY A CA 1
ATOM 772 C C . GLY A 1 90 ? 6.742 -5.789 1.728 1.00 93.69 90 GLY A C 1
ATOM 773 O O . GLY A 1 90 ? 7.018 -4.660 2.140 1.00 93.69 90 GLY A O 1
ATOM 774 N N . ALA A 1 91 ? 7.212 -6.899 2.301 1.00 93.44 91 ALA A N 1
ATOM 775 C CA . ALA A 1 91 ? 8.094 -6.922 3.473 1.00 93.44 91 ALA A CA 1
ATOM 776 C C . ALA A 1 91 ? 9.399 -6.121 3.288 1.00 93.44 91 ALA A C 1
ATOM 778 O O . ALA A 1 91 ? 9.941 -5.589 4.252 1.00 93.44 91 ALA A O 1
ATOM 779 N N . ASP A 1 92 ? 9.877 -5.974 2.051 1.00 92.00 92 ASP A N 1
ATOM 780 C CA . ASP A 1 92 ? 11.019 -5.121 1.708 1.00 92.00 92 ASP A CA 1
ATOM 781 C C . ASP A 1 92 ? 10.748 -3.632 1.975 1.00 92.00 92 ASP A C 1
ATOM 783 O O . ASP A 1 92 ? 11.624 -2.918 2.461 1.00 92.00 92 ASP A O 1
ATOM 787 N N . ASN A 1 93 ? 9.524 -3.164 1.711 1.00 93.69 93 ASN A N 1
ATOM 788 C CA . ASN A 1 93 ? 9.135 -1.777 1.974 1.00 93.69 93 ASN A CA 1
ATOM 789 C C . ASN A 1 93 ? 8.938 -1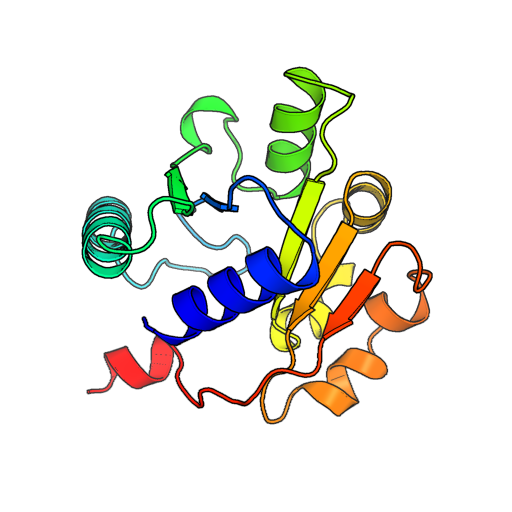.523 3.469 1.00 93.69 93 ASN A C 1
ATOM 791 O O . ASN A 1 93 ? 9.259 -0.432 3.938 1.00 93.69 93 ASN A O 1
ATOM 795 N N . LEU A 1 94 ? 8.460 -2.527 4.214 1.00 95.00 94 LEU A N 1
ATOM 796 C CA . LEU A 1 94 ? 8.231 -2.412 5.654 1.00 95.00 94 LEU A CA 1
ATOM 797 C C . LEU A 1 94 ? 9.504 -1.992 6.409 1.00 95.00 94 LEU A C 1
ATOM 799 O O . LEU A 1 94 ? 9.433 -1.146 7.295 1.00 95.00 94 LEU A O 1
ATOM 803 N N . ILE A 1 95 ? 10.671 -2.513 6.011 1.00 94.50 95 ILE A N 1
ATOM 804 C CA . ILE A 1 95 ? 11.963 -2.223 6.659 1.00 94.50 95 ILE A CA 1
ATOM 805 C C . ILE A 1 95 ? 12.219 -0.715 6.776 1.00 94.50 95 ILE A C 1
ATOM 807 O O . ILE A 1 95 ? 12.646 -0.239 7.825 1.00 94.50 95 ILE A O 1
ATOM 811 N N . ASN A 1 96 ? 11.922 0.041 5.716 1.00 94.25 96 ASN A N 1
ATOM 812 C CA . ASN A 1 96 ? 12.165 1.483 5.642 1.00 94.25 96 ASN A CA 1
ATOM 813 C C . ASN A 1 96 ? 10.878 2.318 5.730 1.00 94.25 96 ASN A C 1
ATOM 815 O O . ASN A 1 96 ? 10.906 3.513 5.440 1.00 94.25 96 ASN A O 1
ATOM 819 N N . PHE A 1 97 ? 9.746 1.728 6.120 1.00 94.88 97 PHE A N 1
ATOM 820 C CA . PHE A 1 97 ? 8.465 2.438 6.125 1.00 94.88 97 PHE A CA 1
ATOM 821 C C . PHE A 1 97 ? 8.443 3.614 7.115 1.00 94.88 97 PHE A C 1
ATOM 823 O O . PHE A 1 97 ? 7.852 4.647 6.825 1.00 94.88 97 PHE A O 1
ATOM 830 N N . HIS A 1 98 ? 9.177 3.525 8.227 1.00 94.00 98 HIS A N 1
ATOM 831 C CA . HIS A 1 98 ? 9.371 4.620 9.190 1.00 94.00 98 HIS A CA 1
ATOM 832 C C . HIS A 1 98 ? 10.033 5.875 8.586 1.00 94.00 98 HIS A C 1
ATOM 834 O O . HIS A 1 98 ? 9.942 6.956 9.159 1.00 94.00 98 HIS A O 1
ATOM 840 N N . LYS A 1 99 ? 10.680 5.756 7.420 1.00 94.19 99 LYS A N 1
ATOM 841 C CA . LYS A 1 99 ? 11.261 6.891 6.682 1.00 94.19 99 LYS A CA 1
ATOM 842 C C . LYS A 1 99 ? 10.248 7.569 5.759 1.00 94.19 99 LYS A C 1
ATOM 844 O O . LYS A 1 99 ? 10.554 8.583 5.136 1.00 94.19 99 LYS A O 1
ATOM 849 N N . TRP A 1 100 ? 9.050 7.005 5.606 1.00 94.69 100 TRP A N 1
ATOM 850 C CA . TRP A 1 100 ? 8.032 7.576 4.736 1.00 94.69 100 TRP A CA 1
ATOM 851 C C . TRP A 1 100 ? 7.425 8.819 5.380 1.00 94.69 100 TRP A C 1
ATOM 853 O O . TRP A 1 100 ? 7.173 8.875 6.585 1.00 94.69 100 TRP A O 1
ATOM 863 N N . HIS A 1 101 ? 7.149 9.827 4.555 1.00 94.94 101 HIS A N 1
ATOM 864 C CA . HIS A 1 101 ? 6.563 11.072 5.031 1.00 94.94 101 HIS A CA 1
ATOM 865 C C . HIS A 1 101 ? 5.220 10.813 5.734 1.00 94.94 101 HIS A C 1
ATOM 867 O O . HIS A 1 101 ? 4.287 10.287 5.121 1.00 94.94 101 HIS A O 1
ATOM 873 N N . LYS A 1 102 ? 5.129 11.212 7.010 1.00 95.81 102 LYS A N 1
ATOM 874 C CA . LYS A 1 102 ? 3.965 11.005 7.890 1.00 95.81 102 LY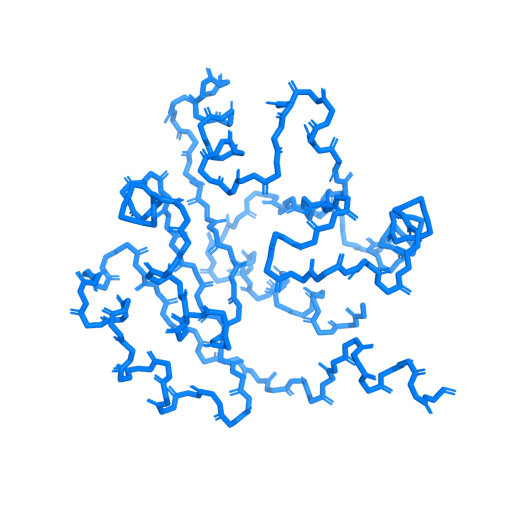S A CA 1
ATOM 875 C C . LYS A 1 102 ? 3.552 9.529 8.043 1.00 95.81 102 LYS A C 1
ATOM 877 O O . LYS A 1 102 ? 2.363 9.228 8.117 1.00 95.81 102 LYS A O 1
ATOM 882 N N . TRP A 1 103 ? 4.512 8.604 8.119 1.00 95.00 103 TRP A N 1
ATOM 883 C CA . TRP A 1 103 ? 4.248 7.161 8.241 1.00 95.00 103 TRP A CA 1
ATOM 884 C C . TRP A 1 103 ? 3.328 6.776 9.416 1.00 95.00 103 TRP A C 1
ATOM 886 O O . TRP A 1 103 ? 2.443 5.944 9.229 1.00 95.00 103 TRP A O 1
ATOM 896 N N . LYS A 1 104 ? 3.454 7.428 10.586 1.00 94.44 104 LYS A N 1
ATOM 897 C CA . LYS A 1 104 ? 2.547 7.210 11.732 1.00 94.44 104 LYS A CA 1
ATOM 898 C C . LYS A 1 104 ? 1.096 7.568 11.384 1.00 94.44 104 LYS A C 1
ATOM 900 O O . LYS A 1 104 ? 0.177 6.795 11.645 1.00 94.44 104 LYS A O 1
ATOM 905 N N . ALA A 1 105 ? 0.891 8.696 10.702 1.00 95.38 105 ALA A N 1
ATOM 906 C CA . ALA A 1 105 ? -0.436 9.105 10.246 1.00 95.38 105 ALA A CA 1
ATOM 907 C C . ALA A 1 105 ? -0.992 8.167 9.162 1.00 95.38 105 ALA A C 1
ATOM 909 O O . ALA A 1 105 ? -2.201 7.969 9.090 1.00 95.38 105 ALA A O 1
ATOM 910 N N . ILE A 1 106 ? -0.133 7.565 8.329 1.00 95.94 106 ILE A N 1
ATOM 911 C CA . ILE A 1 106 ? -0.557 6.527 7.378 1.00 95.94 106 ILE A CA 1
ATOM 912 C C . ILE A 1 106 ? -1.136 5.332 8.145 1.00 95.94 106 ILE A C 1
ATOM 914 O O . ILE A 1 106 ? -2.269 4.940 7.874 1.00 95.94 106 ILE A O 1
ATOM 918 N N . SER A 1 107 ? -0.413 4.808 9.140 1.00 93.88 107 SER A N 1
ATOM 919 C CA . SER A 1 107 ? -0.876 3.666 9.946 1.00 93.88 107 SER A CA 1
ATOM 920 C C . SER A 1 107 ? -2.112 3.951 10.803 1.00 93.88 107 SER A C 1
ATOM 922 O O . SER A 1 107 ? -2.812 3.023 11.180 1.00 93.88 107 SER A O 1
ATOM 924 N N . GLN A 1 108 ? -2.400 5.217 11.113 1.00 93.56 108 GLN A N 1
ATOM 925 C CA . GLN A 1 108 ? -3.619 5.612 11.831 1.00 93.56 108 GLN A CA 1
ATOM 926 C C . GLN A 1 108 ? -4.844 5.722 10.910 1.00 93.56 108 GLN A C 1
ATOM 928 O O . GLN A 1 108 ? -5.975 5.706 11.383 1.00 93.56 108 GLN A O 1
ATOM 933 N N . LYS A 1 109 ? -4.641 5.873 9.595 1.00 94.75 109 LYS A N 1
ATOM 934 C CA . LYS A 1 109 ? -5.716 6.148 8.625 1.00 94.75 109 LYS A CA 1
ATOM 935 C C . LYS A 1 109 ? -6.067 4.962 7.729 1.00 94.75 109 LYS A C 1
ATOM 937 O O . LYS A 1 109 ? -7.030 5.059 6.965 1.00 94.75 109 LYS A O 1
ATOM 942 N N . CYS A 1 110 ? -5.285 3.888 7.777 1.00 95.19 110 CYS A N 1
ATOM 943 C CA . CYS A 1 110 ? -5.496 2.681 6.987 1.00 95.19 110 CYS A CA 1
ATOM 944 C C . CYS A 1 110 ? -4.891 1.446 7.668 1.00 95.19 110 CYS A C 1
ATOM 946 O O . CYS A 1 110 ? -3.959 1.557 8.463 1.00 95.19 110 CYS A O 1
ATOM 948 N N . ASN A 1 111 ? -5.391 0.275 7.287 1.00 95.56 111 ASN A N 1
ATOM 949 C CA . ASN A 1 111 ? -4.830 -1.023 7.630 1.00 95.56 111 ASN A CA 1
ATOM 950 C C . ASN A 1 111 ? -3.660 -1.350 6.690 1.00 95.56 111 ASN A C 1
ATOM 952 O O . ASN A 1 111 ? -3.820 -1.372 5.471 1.00 95.56 111 ASN A O 1
ATOM 956 N N . ILE A 1 112 ? -2.474 -1.630 7.219 1.00 97.25 112 ILE A N 1
ATOM 957 C CA . ILE A 1 112 ? -1.291 -1.960 6.418 1.00 97.25 112 ILE A CA 1
ATOM 958 C C . ILE A 1 112 ? -1.197 -3.479 6.260 1.00 97.25 112 ILE A C 1
ATOM 960 O O . ILE A 1 112 ? -1.048 -4.212 7.237 1.00 97.25 112 ILE A O 1
ATOM 964 N N . LEU A 1 113 ? -1.243 -3.960 5.019 1.00 96.94 113 LEU A N 1
ATOM 965 C CA . LEU A 1 113 ? -1.084 -5.375 4.686 1.00 96.94 113 LEU A CA 1
ATOM 966 C C . LEU A 1 113 ? 0.321 -5.617 4.142 1.00 96.94 113 LEU A C 1
ATOM 968 O O . LEU A 1 113 ? 0.656 -5.169 3.043 1.00 96.94 113 LEU A O 1
ATOM 972 N N . VAL A 1 114 ? 1.141 -6.339 4.903 1.00 95.62 114 VAL A N 1
ATOM 973 C CA . VAL A 1 114 ? 2.540 -6.604 4.558 1.00 95.62 114 VAL A CA 1
ATOM 974 C C . VAL A 1 114 ? 2.685 -8.030 4.057 1.00 95.62 114 VAL A C 1
ATOM 976 O O . VAL A 1 114 ? 2.557 -8.982 4.821 1.00 95.62 114 VAL A O 1
ATOM 979 N N . PHE A 1 115 ? 2.981 -8.186 2.772 1.00 94.69 115 PHE A N 1
ATOM 980 C CA . PHE A 1 115 ? 3.190 -9.491 2.151 1.00 94.69 115 PHE A CA 1
ATOM 981 C C . PHE A 1 115 ? 4.647 -9.936 2.264 1.00 94.69 115 PHE A C 1
ATOM 983 O O . PHE A 1 115 ? 5.566 -9.190 1.907 1.00 94.69 115 PHE A O 1
ATOM 990 N N . ASP A 1 116 ? 4.847 -11.170 2.732 1.00 90.62 116 ASP A N 1
ATOM 991 C CA . ASP A 1 116 ? 6.169 -11.778 2.882 1.00 90.62 116 ASP A CA 1
ATOM 992 C C . ASP A 1 116 ? 6.945 -11.815 1.550 1.00 90.62 116 ASP A C 1
ATOM 994 O O . ASP A 1 116 ? 6.377 -11.995 0.466 1.00 90.62 116 ASP A O 1
ATOM 998 N N . ARG A 1 117 ? 8.269 -11.650 1.634 1.00 87.38 117 ARG A N 1
ATOM 999 C CA . ARG A 1 117 ? 9.210 -11.727 0.508 1.00 87.38 117 ARG A CA 1
ATOM 1000 C C . ARG A 1 117 ? 10.484 -12.442 0.946 1.00 87.38 117 ARG A C 1
ATOM 1002 O O . ARG A 1 117 ? 10.995 -12.220 2.045 1.00 87.38 117 ARG A O 1
ATOM 1009 N N . GLN A 1 118 ? 11.020 -13.278 0.058 1.00 85.25 118 GLN A N 1
ATOM 1010 C CA . GLN A 1 118 ? 12.246 -14.036 0.315 1.00 85.25 118 GLN A CA 1
ATOM 1011 C C . GLN A 1 118 ? 13.400 -13.104 0.705 1.00 85.25 118 GLN A C 1
ATOM 1013 O O . GLN A 1 118 ? 13.623 -12.094 0.047 1.00 85.25 118 GLN A O 1
ATOM 1018 N N . GLY A 1 119 ? 14.098 -13.436 1.793 1.00 87.69 119 GLY A N 1
ATOM 1019 C CA . GLY A 1 119 ? 15.216 -12.646 2.319 1.00 87.69 119 GLY A CA 1
ATOM 1020 C C . GLY A 1 119 ? 14.823 -11.419 3.153 1.00 87.69 119 GLY A C 1
ATOM 1021 O O . GLY A 1 119 ? 15.694 -10.811 3.773 1.00 87.69 119 GLY A O 1
ATOM 1022 N N . TYR A 1 120 ? 13.534 -11.061 3.231 1.00 89.75 120 TYR A N 1
ATOM 1023 C CA . TYR A 1 120 ? 13.094 -9.839 3.918 1.00 89.75 120 TYR A CA 1
ATOM 1024 C C . TYR A 1 120 ? 12.350 -10.082 5.233 1.00 89.75 120 TYR A C 1
ATOM 1026 O O . TYR A 1 120 ? 12.322 -9.176 6.062 1.00 89.75 120 TYR A O 1
ATOM 1034 N N . ARG A 1 121 ? 11.803 -11.284 5.476 1.00 89.88 121 ARG A N 1
ATOM 1035 C CA . ARG A 1 121 ? 10.986 -11.579 6.669 1.00 89.88 121 ARG A CA 1
ATOM 1036 C C . ARG A 1 121 ? 11.659 -11.180 7.981 1.00 89.88 121 ARG A C 1
ATOM 1038 O O . ARG A 1 121 ? 11.144 -10.310 8.674 1.00 89.88 121 ARG A O 1
ATOM 1045 N N . ALA A 1 122 ? 12.816 -11.760 8.298 1.00 90.81 122 ALA A N 1
ATOM 1046 C CA . ALA A 1 122 ? 13.499 -11.508 9.569 1.00 90.81 122 ALA A CA 1
ATOM 1047 C C . ALA A 1 122 ? 13.817 -10.015 9.771 1.00 90.81 122 ALA A C 1
ATOM 1049 O O . ALA A 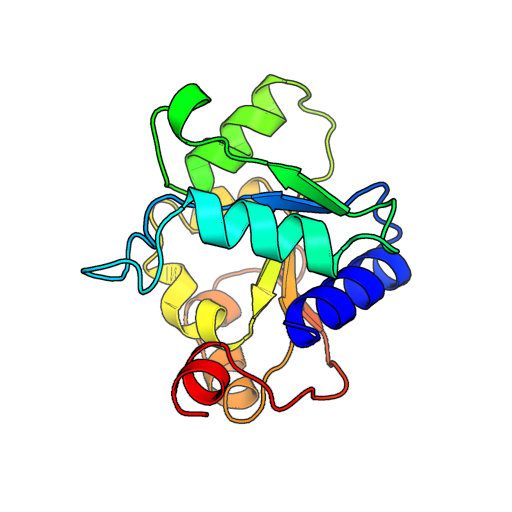1 122 ? 13.519 -9.454 10.823 1.00 90.81 122 ALA A O 1
ATOM 1050 N N . LYS A 1 123 ? 14.342 -9.347 8.734 1.00 92.56 123 LYS A N 1
ATOM 1051 C CA . LYS A 1 123 ? 14.647 -7.906 8.771 1.00 92.56 123 LYS A CA 1
ATOM 1052 C C . LYS A 1 123 ? 13.387 -7.055 8.954 1.00 92.56 123 LYS A C 1
ATOM 1054 O O . LYS A 1 123 ? 13.403 -6.081 9.697 1.00 92.56 123 LYS A O 1
ATOM 1059 N N . SER A 1 124 ? 12.288 -7.434 8.305 1.00 91.56 124 SER A N 1
ATOM 1060 C CA . SER A 1 124 ? 11.017 -6.713 8.381 1.00 91.56 124 SER A CA 1
ATOM 1061 C C . SER A 1 124 ? 10.358 -6.822 9.759 1.00 91.56 124 SER A C 1
ATOM 1063 O O . SER A 1 124 ? 9.910 -5.804 10.281 1.00 91.56 124 SER A O 1
ATOM 1065 N N . LEU A 1 125 ? 10.396 -7.999 10.397 1.00 90.81 125 LEU A N 1
ATOM 1066 C CA . LEU A 1 125 ? 9.871 -8.204 11.752 1.00 90.81 125 LEU A CA 1
ATOM 1067 C C . LEU A 1 125 ? 10.720 -7.497 12.822 1.00 90.81 125 LEU A C 1
ATOM 1069 O O . LEU A 1 125 ? 10.202 -7.090 13.853 1.00 90.81 125 LEU A O 1
ATOM 1073 N N . LYS A 1 126 ? 12.019 -7.293 12.567 1.00 92.75 126 LYS A N 1
ATOM 1074 C CA . LYS A 1 126 ? 12.915 -6.525 13.450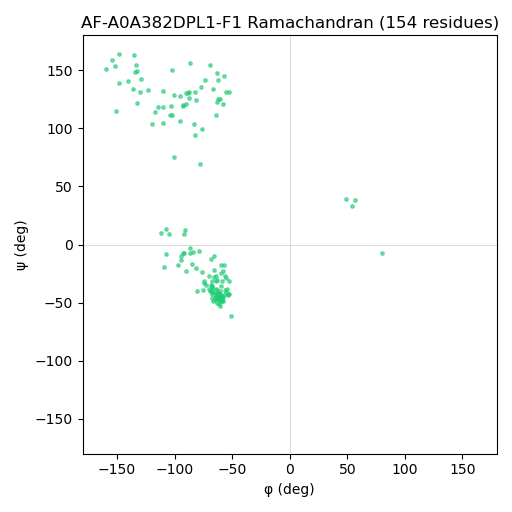 1.00 92.75 126 LYS A CA 1
ATOM 1075 C C . LYS A 1 126 ? 12.901 -5.010 13.181 1.00 92.75 126 LYS A C 1
ATOM 1077 O O . LYS A 1 126 ? 13.592 -4.272 13.882 1.00 92.75 126 LYS A O 1
ATOM 1082 N N . SER A 1 127 ? 12.158 -4.541 12.175 1.00 92.94 127 SER A N 1
ATOM 1083 C CA . SER A 1 127 ? 12.168 -3.136 11.744 1.00 92.94 127 SER A CA 1
ATOM 1084 C C . SER A 1 127 ? 11.528 -2.191 12.766 1.00 92.94 127 SER A C 1
ATOM 1086 O O . SER A 1 127 ? 10.628 -2.582 13.508 1.00 92.94 127 SER A O 1
ATOM 1088 N N . ILE A 1 128 ? 11.940 -0.916 12.747 1.00 92.06 128 ILE A N 1
ATOM 1089 C CA . ILE A 1 128 ? 11.352 0.145 13.588 1.00 92.06 128 ILE A CA 1
ATOM 1090 C C . ILE A 1 128 ? 9.835 0.202 13.400 1.00 92.06 128 ILE A C 1
ATOM 1092 O O . ILE A 1 128 ? 9.090 0.273 14.371 1.00 92.06 128 ILE A O 1
ATOM 1096 N N . THR A 1 129 ? 9.369 0.115 12.151 1.00 92.38 129 THR A N 1
ATOM 1097 C CA . THR A 1 129 ? 7.939 0.142 11.844 1.00 92.38 129 THR A CA 1
ATOM 1098 C C . THR A 1 129 ? 7.194 -1.020 12.486 1.00 92.38 129 THR A C 1
ATOM 1100 O O . THR A 1 129 ? 6.155 -0.791 13.090 1.00 92.38 129 THR A O 1
ATOM 1103 N N . PHE A 1 130 ? 7.703 -2.249 12.376 1.00 91.12 130 PHE A N 1
ATOM 1104 C CA . PHE A 1 130 ? 7.020 -3.409 12.954 1.00 91.12 130 PHE A CA 1
ATOM 1105 C C . PHE A 1 130 ? 7.007 -3.369 14.485 1.00 91.12 130 PHE A C 1
ATOM 1107 O O . PHE A 1 130 ? 6.012 -3.740 15.090 1.00 91.12 130 PHE A O 1
ATOM 1114 N N . LYS A 1 131 ? 8.086 -2.875 15.106 1.00 90.38 131 LYS A N 1
ATOM 1115 C CA . LYS A 1 131 ? 8.176 -2.732 16.566 1.00 90.38 131 LYS A CA 1
ATOM 1116 C C . LYS A 1 131 ? 7.260 -1.637 17.120 1.00 90.38 131 LYS A C 1
ATOM 1118 O O . LYS A 1 131 ? 6.716 -1.798 18.202 1.00 90.38 131 LYS A O 1
ATOM 1123 N N . GLN A 1 132 ? 7.120 -0.517 16.407 1.00 89.75 132 GLN A N 1
ATOM 1124 C CA . GLN A 1 132 ? 6.362 0.646 16.889 1.00 89.75 132 GLN A CA 1
ATOM 1125 C C . GLN A 1 132 ? 4.879 0.625 16.509 1.00 89.75 132 GLN A C 1
ATOM 1127 O O . GLN A 1 132 ? 4.084 1.318 17.141 1.00 89.75 132 GLN A O 1
ATOM 1132 N N . LEU A 1 133 ? 4.488 -0.105 15.461 1.00 86.38 133 LEU A N 1
ATOM 1133 C CA . LEU A 1 133 ? 3.082 -0.227 15.089 1.00 86.38 133 LEU A CA 1
ATOM 1134 C C . LEU A 1 133 ? 2.441 -1.415 15.796 1.00 86.38 133 LEU A C 1
ATOM 1136 O O . LEU A 1 133 ? 2.939 -2.534 15.741 1.00 86.38 133 LEU A O 1
ATOM 1140 N N . ASN A 1 134 ? 1.286 -1.167 16.409 1.00 70.25 134 ASN A N 1
ATOM 1141 C CA . ASN A 1 134 ? 0.451 -2.221 16.966 1.00 70.25 134 ASN A CA 1
ATOM 1142 C C . ASN A 1 134 ? -0.015 -3.174 15.843 1.00 70.25 134 ASN A C 1
ATOM 1144 O O . ASN A 1 134 ? -0.392 -2.728 14.756 1.00 70.25 134 ASN A O 1
ATOM 1148 N N . GLN A 1 135 ? -0.069 -4.480 16.124 1.00 67.44 135 GLN A N 1
ATOM 1149 C CA . GLN A 1 135 ? -0.551 -5.515 15.197 1.00 67.44 135 GLN A CA 1
ATOM 1150 C C . GLN A 1 135 ? -1.988 -5.262 14.698 1.00 67.44 135 GLN A C 1
ATOM 1152 O O . GLN A 1 135 ? -2.401 -5.810 13.677 1.00 67.44 135 GLN A O 1
ATOM 1157 N N . LYS A 1 136 ? -2.759 -4.404 15.384 1.00 70.94 136 LYS A N 1
ATOM 1158 C CA . LYS A 1 136 ? -4.091 -3.978 14.928 1.00 70.94 136 LYS A CA 1
ATOM 1159 C C . LYS A 1 136 ? -4.051 -3.223 13.591 1.00 70.94 136 LYS A C 1
ATOM 1161 O O . LYS A 1 136 ? -4.877 -3.511 12.732 1.00 70.94 136 LYS A O 1
ATOM 1166 N N . SER A 1 137 ? -3.101 -2.302 13.391 1.00 81.81 137 SER A N 1
ATOM 1167 C CA . SER A 1 137 ? -3.009 -1.489 12.163 1.00 81.81 137 SER A CA 1
ATOM 1168 C C . SER A 1 137 ? -2.072 -2.072 11.106 1.00 81.81 137 SER A C 1
ATOM 1170 O O . SER A 1 137 ? -2.072 -1.604 9.967 1.00 81.81 137 SER A O 1
ATOM 1172 N N . LEU A 1 138 ? -1.290 -3.100 11.446 1.00 92.69 138 LEU A N 1
ATOM 1173 C CA . LEU A 1 138 ? -0.367 -3.770 10.535 1.00 92.69 138 LEU A CA 1
ATOM 1174 C C . LEU A 1 138 ? -0.509 -5.288 10.627 1.00 92.69 138 LEU A C 1
ATOM 1176 O O . LEU A 1 138 ? -0.247 -5.887 11.665 1.00 92.69 138 LEU A O 1
ATOM 1180 N N . LYS A 1 139 ? -0.828 -5.929 9.499 1.00 94.00 139 LYS A N 1
ATOM 1181 C CA . LYS A 1 139 ? -0.949 -7.388 9.390 1.00 94.00 139 LYS A CA 1
ATOM 1182 C C . LYS A 1 139 ? 0.133 -7.948 8.475 1.00 94.00 139 LYS A C 1
ATOM 1184 O O . LYS A 1 139 ? 0.176 -7.635 7.284 1.00 94.00 139 LYS A O 1
ATOM 1189 N N . PHE A 1 140 ? 0.993 -8.806 9.024 1.00 92.81 140 PHE A N 1
ATOM 1190 C CA . PHE A 1 140 ? 2.010 -9.525 8.256 1.00 92.81 140 PHE A CA 1
ATOM 1191 C C . PHE A 1 140 ? 1.437 -10.833 7.697 1.00 92.81 140 PHE A C 1
ATOM 1193 O O . PHE A 1 140 ? 0.896 -11.660 8.429 1.00 92.81 140 PHE A O 1
ATOM 1200 N N . ILE A 1 141 ? 1.546 -11.039 6.388 1.00 93.06 141 ILE A N 1
ATOM 1201 C CA . ILE A 1 141 ? 0.888 -12.126 5.661 1.00 93.06 141 ILE A CA 1
ATOM 1202 C C . ILE A 1 141 ? 1.953 -13.040 5.068 1.00 93.06 141 ILE A C 1
ATOM 1204 O O . ILE A 1 141 ? 2.685 -12.660 4.150 1.00 93.06 141 ILE A O 1
ATOM 1208 N N . LYS A 1 142 ? 2.004 -14.281 5.564 1.00 89.12 142 LYS A N 1
ATOM 1209 C CA . LYS A 1 142 ? 2.773 -15.354 4.925 1.00 89.12 142 LYS A CA 1
ATOM 1210 C C . LYS A 1 142 ? 2.166 -15.608 3.543 1.00 89.12 142 LYS A C 1
ATOM 1212 O O . LYS A 1 142 ? 0.975 -15.880 3.430 1.00 89.12 142 LYS A O 1
ATOM 1217 N N . PHE A 1 143 ? 2.982 -15.493 2.505 1.00 84.12 143 PHE A N 1
ATOM 1218 C CA . PHE A 1 143 ? 2.550 -15.567 1.113 1.00 84.12 143 PHE A CA 1
ATOM 1219 C C . PHE A 1 143 ? 3.439 -16.557 0.360 1.00 84.12 143 PHE A C 1
ATOM 1221 O O . PHE A 1 143 ? 4.666 -16.505 0.486 1.00 84.12 143 PHE A O 1
ATOM 1228 N N . LYS A 1 144 ? 2.831 -17.488 -0.394 1.00 72.75 144 LYS A N 1
ATOM 1229 C CA . LYS A 1 144 ? 3.580 -18.494 -1.162 1.00 72.75 144 LYS A CA 1
ATOM 1230 C C . LYS A 1 144 ? 4.403 -17.766 -2.224 1.00 72.75 144 LYS A C 1
ATOM 1232 O O . LYS A 1 144 ? 3.866 -17.141 -3.138 1.00 72.75 144 LYS A O 1
ATOM 1237 N N . LYS A 1 145 ? 5.719 -17.802 -2.020 1.00 67.50 145 LYS A N 1
ATOM 1238 C CA . LYS A 1 145 ? 6.714 -16.965 -2.691 1.00 67.50 145 LYS A CA 1
ATOM 1239 C C . LYS A 1 145 ? 6.558 -17.046 -4.209 1.00 67.50 145 LYS A C 1
ATOM 1241 O O . LYS A 1 145 ? 6.525 -18.124 -4.789 1.00 67.50 145 LYS A O 1
ATOM 1246 N N . VAL A 1 146 ? 6.525 -15.885 -4.852 1.00 67.12 146 VAL A N 1
ATOM 1247 C CA . VAL A 1 146 ? 6.776 -15.759 -6.288 1.00 67.12 146 VAL A CA 1
ATOM 1248 C C . VAL A 1 146 ? 8.118 -15.057 -6.380 1.00 67.12 146 VAL A C 1
ATOM 1250 O O . VAL A 1 146 ? 8.190 -13.865 -6.075 1.00 67.12 146 VAL A O 1
ATOM 1253 N N . ASN A 1 147 ? 9.185 -15.786 -6.710 1.00 72.06 147 ASN A N 1
ATOM 1254 C CA . ASN A 1 147 ? 10.527 -15.211 -6.786 1.00 72.06 147 ASN A CA 1
ATOM 1255 C C . ASN A 1 147 ? 10.684 -14.419 -8.093 1.00 72.06 147 ASN A C 1
ATOM 1257 O O . ASN A 1 147 ? 11.330 -14.852 -9.037 1.00 72.06 147 ASN A O 1
ATOM 1261 N N . ILE A 1 148 ? 9.981 -13.289 -8.177 1.00 79.50 148 ILE A N 1
ATOM 1262 C CA . ILE A 1 148 ? 9.971 -12.415 -9.344 1.00 79.50 148 ILE A CA 1
ATOM 1263 C C . ILE A 1 148 ? 10.077 -10.964 -8.895 1.00 79.50 148 ILE A C 1
ATOM 1265 O O . ILE A 1 148 ? 9.369 -10.507 -7.991 1.00 79.50 148 ILE A O 1
ATOM 1269 N N . SER A 1 149 ? 10.942 -10.210 -9.559 1.00 81.81 149 SER A N 1
ATOM 1270 C CA . SER A 1 149 ? 11.047 -8.771 -9.379 1.00 81.81 149 SER A CA 1
ATOM 1271 C C . SER A 1 149 ? 11.090 -8.071 -10.726 1.00 81.81 149 SER A C 1
ATOM 1273 O O . SER A 1 149 ? 11.628 -8.578 -11.707 1.00 81.81 149 SER A O 1
ATOM 1275 N N . SER A 1 150 ? 10.570 -6.847 -10.761 1.00 81.62 150 SER A N 1
ATOM 1276 C CA . SER A 1 150 ? 10.672 -6.012 -11.958 1.00 81.62 150 SER A CA 1
ATOM 1277 C C . SER A 1 150 ? 12.127 -5.733 -12.354 1.00 81.62 150 SER A C 1
ATOM 1279 O O . SER A 1 150 ? 12.369 -5.415 -13.505 1.00 81.62 150 SER A O 1
ATOM 1281 N N . SER A 1 151 ? 13.084 -5.793 -11.419 1.00 81.25 151 SER A N 1
ATOM 1282 C CA . SER A 1 151 ? 14.505 -5.596 -11.730 1.00 81.25 151 SER A CA 1
ATOM 1283 C C . SER A 1 151 ? 15.132 -6.802 -12.418 1.00 81.25 151 SER A C 1
ATOM 1285 O O . SER A 1 151 ? 15.902 -6.595 -13.344 1.00 81.25 151 SER A O 1
ATOM 1287 N N . GLN A 1 152 ? 14.777 -8.025 -12.018 1.00 82.00 152 GLN A N 1
ATOM 1288 C CA . GLN A 1 152 ? 15.209 -9.242 -12.716 1.00 82.00 152 GLN A CA 1
ATOM 1289 C C . GLN A 1 152 ? 14.626 -9.298 -14.131 1.00 82.00 152 GLN A C 1
ATOM 1291 O O . GLN A 1 152 ? 15.366 -9.475 -15.083 1.00 82.00 152 GLN A O 1
ATOM 1296 N N . LEU A 1 153 ? 13.326 -9.022 -14.279 1.00 81.00 153 LEU A N 1
ATOM 1297 C CA . LEU A 1 153 ? 12.636 -9.041 -15.578 1.00 81.00 153 LEU A CA 1
ATOM 1298 C C . LEU A 1 153 ? 13.098 -7.978 -16.586 1.00 81.00 153 LEU A C 1
ATOM 1300 O O . LEU A 1 153 ? 12.612 -7.984 -17.704 1.00 81.00 153 LEU A O 1
ATOM 1304 N N . ARG A 1 154 ? 13.925 -7.009 -16.180 1.00 81.44 154 ARG A N 1
ATOM 1305 C CA . ARG A 1 154 ? 14.507 -6.014 -17.098 1.00 81.44 154 ARG A CA 1
ATOM 1306 C C . ARG A 1 154 ? 15.891 -6.412 -17.610 1.00 81.44 154 ARG A C 1
ATOM 1308 O O . ARG A 1 154 ? 16.410 -5.719 -18.469 1.00 81.44 154 ARG A O 1
ATOM 1315 N N . LYS A 1 155 ? 16.517 -7.421 -16.996 1.00 78.50 155 LYS A N 1
ATOM 1316 C CA . LYS A 1 155 ? 17.834 -7.944 -17.391 1.00 78.50 155 LYS A CA 1
ATOM 1317 C C . LYS A 1 155 ? 17.726 -9.119 -18.371 1.00 78.50 155 LYS A C 1
ATOM 1319 O O . LYS A 1 155 ? 18.751 -9.599 -18.827 1.00 78.50 155 LYS A O 1
ATOM 1324 N N . ILE A 1 156 ? 16.501 -9.590 -18.591 1.00 67.12 156 ILE A N 1
ATOM 1325 C CA . ILE A 1 156 ? 16.101 -10.609 -19.560 1.00 67.12 156 ILE A CA 1
ATOM 1326 C C . ILE A 1 156 ? 15.426 -9.845 -20.691 1.00 67.12 156 ILE A C 1
ATOM 1328 O O . ILE A 1 156 ? 15.681 -10.180 -21.859 1.00 67.12 156 ILE A O 1
#

Sequence (156 aa):
HIGHIKISREAKKKFKLDYIIWAITKKNPFKNKSASNLRSRIKYAKKIIKKEKFIQIKFYENKIKSNRTINLINYFKKINKKLDIYFIIGADNLINFHKWHKWKAISQKCNILVFDRQGYRAKSLKSITFKQLNQKSLKFIKFKKVNISSSQLRKI

Solvent-accessible surface area (backbone atoms only — not comparable to full-atom values): 9374 Å² total; per-residue (Å²): 114,68,54,61,54,55,54,50,51,51,49,31,67,78,66,67,46,86,62,46,74,52,72,54,64,79,49,60,90,94,44,97,71,54,98,58,62,53,68,57,53,53,55,50,50,55,62,75,41,70,86,41,86,49,56,43,82,44,73,51,40,83,82,69,73,48,86,51,66,47,58,55,52,50,53,50,41,71,76,39,72,85,63,86,44,72,50,77,46,46,20,68,54,41,44,56,38,69,74,41,78,60,37,70,62,39,47,74,68,27,38,34,38,30,34,48,41,94,96,20,51,73,57,21,64,70,12,67,37,50,71,73,47,57,67,88,34,40,44,80,38,92,50,89,80,63,100,68,51,80,72,60,67,69,78,108

Nearest PDB structures (foldseek):
  3e27-assembly1_B  TM=9.145E-01  e=2.610E-08  Bacillus anthracis
  5deo-assembly1_A  TM=8.719E-01  e=9.343E-09  Mycobacteroides abscessus ATCC 19977
  2qtr-assembly1_A  TM=8.972E-01  e=1.143E-07  Bacillus anthracis
  1kaq-assembly1_D  TM=8.798E-01  e=9.426E-08  Bacillus subtilis
  2h29-assembly1_B  TM=8.507E-01  e=1.791E-07  Staphylococcus aureus

pLDDT: mean 91.41, std 7.52, range [67.12, 98.44]